Protein AF-A0A3D5KYA7-F1 (afdb_monomer_lite)

pLDDT: mean 87.07, std 11.18, range [51.78, 96.44]

Sequence (138 aa):
EEIPTFPNMQMILQFRRHDRAGIHYQKERTYYLDGRIVCKNRHKRTGQTEGTSEYISLAEYRAQHPHEVSRLSVRKSTRGYNDRKRELPGALVLYKGHTLTVSGKHNDRYQFVEKEICREAPIRQCRVICHNRGLVFA

Secondary structure (DSSP, 8-state):
-PPPP-TT-PPEEE--S-----EEEEEPPEEEETTEEEEESSPPPTT--SSS-SSEEHHHHHHH-TTTGGG-EEEPPEEEEPPTTSPPTT-EEEETTEEEEEEEEETTEEEES-TTT-SEEEGGGPEEEE---SEEE-

Radius of gyration: 23.93 Å; chains: 1; bounding box: 44×45×65 Å

Foldseek 3Di:
DDDDDDPPDWDKDFFDQDDPAFFPDKDWKFKDAPRHTAATQDADDPPDDDDDDPHHHPVVCCVVPVPRNVRIDMDHMDTDTDDPPDFGFQWWKDAPNDTFTFRDDDDQKTATPPVVVPGIDGVVRIHTPGGHPRIDTD

Structure (mmCIF, N/CA/C/O backbone):
data_AF-A0A3D5KYA7-F1
#
_entry.id   AF-A0A3D5KYA7-F1
#
loop_
_atom_site.group_PDB
_atom_site.id
_atom_site.type_symbol
_atom_site.label_atom_id
_atom_site.label_alt_id
_atom_site.label_comp_id
_atom_site.label_asym_id
_atom_site.label_entity_id
_atom_site.label_seq_id
_atom_site.pdbx_PDB_ins_code
_atom_site.Cartn_x
_atom_site.Cartn_y
_atom_site.Cartn_z
_atom_site.occupancy
_atom_site.B_iso_or_equiv
_atom_site.auth_seq_id
_atom_site.auth_comp_id
_atom_site.auth_asym_id
_atom_site.auth_atom_id
_atom_site.pdbx_PDB_model_num
ATOM 1 N N . GLU A 1 1 ? 5.169 33.041 33.019 1.00 53.56 1 GLU A N 1
ATOM 2 C CA . GLU A 1 1 ? 3.783 32.698 32.646 1.00 53.56 1 GLU A CA 1
ATOM 3 C C . GLU A 1 1 ? 3.561 31.237 33.001 1.00 53.56 1 GLU A C 1
ATOM 5 O O . GLU A 1 1 ? 4.353 30.406 32.570 1.00 53.56 1 GLU A O 1
ATOM 10 N N . GLU A 1 2 ? 2.588 30.932 33.860 1.00 56.09 2 GLU A N 1
ATOM 11 C CA . GLU A 1 2 ? 2.198 29.542 34.126 1.00 56.09 2 GLU A CA 1
ATOM 12 C C . GLU A 1 2 ? 1.392 29.020 32.938 1.00 56.09 2 GLU A C 1
ATOM 14 O O . GLU A 1 2 ? 0.411 29.634 32.519 1.00 56.09 2 GLU A O 1
ATOM 19 N N . ILE A 1 3 ? 1.827 27.894 32.376 1.00 67.19 3 ILE A N 1
ATOM 20 C CA . ILE A 1 3 ? 1.103 27.209 31.308 1.00 67.19 3 ILE A CA 1
ATOM 21 C C . ILE A 1 3 ? -0.144 26.586 31.950 1.00 67.19 3 ILE A C 1
ATOM 23 O O . ILE A 1 3 ? 0.008 25.779 32.868 1.00 67.19 3 ILE A O 1
ATOM 27 N N . PRO A 1 4 ? -1.367 26.929 31.511 1.00 69.19 4 PRO A N 1
ATOM 28 C CA . PRO A 1 4 ? -2.570 26.366 32.102 1.00 69.19 4 PRO A CA 1
ATOM 29 C C . PRO A 1 4 ? -2.630 24.856 31.854 1.00 69.19 4 PRO A C 1
ATOM 31 O O . PRO A 1 4 ? -2.587 24.387 30.715 1.00 69.19 4 PRO A O 1
ATOM 34 N N . THR A 1 5 ? -2.743 24.092 32.938 1.00 63.44 5 THR A N 1
ATOM 35 C CA . THR A 1 5 ? -2.909 22.638 32.906 1.00 63.44 5 THR A CA 1
ATOM 36 C C . THR A 1 5 ? -4.395 22.313 32.795 1.00 63.44 5 THR A C 1
ATOM 38 O O . THR A 1 5 ? -5.184 22.701 33.654 1.00 63.44 5 THR A O 1
ATOM 41 N N . PHE A 1 6 ? -4.795 21.594 31.746 1.00 70.75 6 PHE A N 1
ATOM 42 C CA . PHE A 1 6 ? -6.184 21.185 31.526 1.00 70.75 6 PHE A CA 1
ATOM 43 C C . PHE A 1 6 ? -6.379 19.727 31.981 1.00 70.75 6 PHE A C 1
ATOM 45 O O . PHE A 1 6 ? -6.054 18.813 31.224 1.00 70.75 6 PHE A O 1
ATOM 52 N N . PRO A 1 7 ? -6.913 19.466 33.190 1.00 68.19 7 PRO A N 1
ATOM 53 C CA . PRO A 1 7 ? -6.984 18.113 33.757 1.00 68.19 7 PRO A CA 1
ATOM 54 C C . PRO A 1 7 ? -7.917 17.158 32.992 1.00 68.19 7 PRO A C 1
ATOM 56 O O . PRO A 1 7 ? -7.768 15.948 33.102 1.00 68.19 7 PRO A O 1
ATOM 59 N N . ASN A 1 8 ? -8.839 17.694 32.184 1.00 69.62 8 ASN A N 1
ATOM 60 C CA . ASN A 1 8 ? -9.816 16.930 31.397 1.00 69.62 8 ASN A CA 1
ATOM 61 C C . ASN A 1 8 ? -9.635 17.135 29.885 1.00 69.62 8 ASN A C 1
ATOM 63 O O . ASN A 1 8 ? -10.609 17.155 29.130 1.00 69.62 8 ASN A O 1
ATOM 67 N N . MET A 1 9 ? -8.401 17.366 29.436 1.00 72.06 9 MET A N 1
ATOM 68 C CA . MET A 1 9 ? -8.114 17.568 28.020 1.00 72.06 9 MET A CA 1
ATOM 69 C C . MET A 1 9 ? -8.333 16.263 27.248 1.00 72.06 9 MET A C 1
ATOM 71 O O . MET A 1 9 ? -7.506 15.359 27.289 1.00 72.06 9 MET A O 1
ATOM 75 N N . GLN A 1 10 ? -9.458 16.164 26.540 1.00 71.94 10 GLN A N 1
ATOM 76 C CA . GLN A 1 10 ? -9.702 15.064 25.611 1.00 71.94 10 GLN A CA 1
ATOM 77 C C . GLN A 1 10 ? -8.994 15.351 24.291 1.00 71.94 10 GLN A C 1
ATOM 79 O O . GLN A 1 10 ? -9.150 16.427 23.706 1.00 71.94 10 GLN A O 1
ATOM 84 N N . MET A 1 11 ? -8.229 14.379 23.804 1.00 79.44 11 MET A N 1
ATOM 85 C CA . MET A 1 11 ? -7.612 14.475 22.491 1.00 79.44 11 MET A CA 1
ATOM 86 C C . MET A 1 11 ? -8.608 14.030 21.426 1.00 79.44 11 MET A C 1
ATOM 88 O O . MET A 1 11 ? -9.167 12.940 21.485 1.00 79.44 11 MET A O 1
ATOM 92 N N . ILE A 1 12 ? -8.815 14.872 20.417 1.00 86.75 12 ILE A N 1
ATOM 93 C CA . ILE A 1 12 ? -9.579 14.498 19.227 1.00 86.75 12 ILE A CA 1
ATOM 94 C C . ILE A 1 12 ? -8.589 14.204 18.107 1.00 86.75 12 ILE A C 1
ATOM 96 O O . ILE A 1 12 ? -7.780 15.053 17.732 1.00 86.75 12 ILE A O 1
ATOM 100 N N . LEU A 1 13 ? -8.680 13.007 17.540 1.00 88.50 13 LEU A N 1
ATOM 101 C CA . LEU A 1 13 ? -7.929 12.615 16.359 1.00 88.50 13 LEU A CA 1
ATOM 102 C C . LEU A 1 13 ? -8.759 12.854 15.104 1.00 88.50 13 LEU A C 1
ATOM 104 O O . LEU A 1 13 ? -9.910 12.424 15.000 1.00 88.50 13 LEU A O 1
ATOM 108 N N . GLN A 1 14 ? -8.142 13.517 14.127 1.00 92.06 14 GLN A N 1
ATOM 109 C CA . GLN A 1 14 ? -8.749 13.780 12.831 1.00 92.06 14 GLN A CA 1
ATOM 110 C C . GLN A 1 14 ? -8.216 12.815 11.765 1.00 92.06 14 GLN A C 1
ATOM 112 O O . GLN A 1 14 ? -7.039 12.832 11.406 1.00 92.06 14 GLN A O 1
ATOM 117 N N . PHE A 1 15 ? -9.111 12.006 11.205 1.00 92.06 15 PHE A N 1
ATOM 118 C CA . PHE A 1 15 ? -8.849 11.061 10.126 1.00 92.06 15 PHE A CA 1
ATOM 119 C C . PHE A 1 15 ? -9.460 11.532 8.803 1.00 92.06 15 PHE A C 1
ATOM 121 O O . PHE A 1 15 ? -10.553 12.101 8.738 1.00 92.06 15 PHE A O 1
ATOM 128 N N . ARG A 1 16 ? -8.776 11.243 7.692 1.00 89.19 16 ARG A N 1
ATOM 129 C CA . ARG A 1 16 ? -9.320 11.500 6.352 1.00 89.19 16 ARG A CA 1
ATOM 130 C C . ARG A 1 16 ? -10.439 10.511 6.044 1.00 89.19 16 ARG A C 1
ATOM 132 O O . ARG A 1 16 ? -10.188 9.317 5.950 1.00 89.19 16 ARG A O 1
ATOM 139 N N . ARG A 1 17 ? -11.653 11.019 5.817 1.00 87.81 17 ARG A N 1
ATOM 140 C CA . ARG A 1 17 ? -12.852 10.210 5.504 1.00 87.81 17 ARG A CA 1
ATOM 141 C C . ARG A 1 17 ? -12.841 9.553 4.126 1.00 87.81 17 ARG A C 1
ATOM 143 O O . ARG A 1 17 ? -13.667 8.691 3.854 1.00 87.81 17 ARG A O 1
ATOM 150 N N . HIS A 1 18 ? -11.959 9.998 3.241 1.00 82.88 18 HIS A N 1
ATOM 151 C CA . HIS A 1 18 ? -11.875 9.497 1.882 1.00 82.88 18 HIS A CA 1
ATOM 152 C C . HIS A 1 18 ? -10.435 9.160 1.534 1.00 82.88 18 HIS A C 1
ATOM 154 O O . HIS A 1 18 ? -9.510 9.914 1.837 1.00 82.88 18 HIS A O 1
ATOM 160 N N . ASP A 1 19 ? -10.282 8.059 0.813 1.00 82.06 19 ASP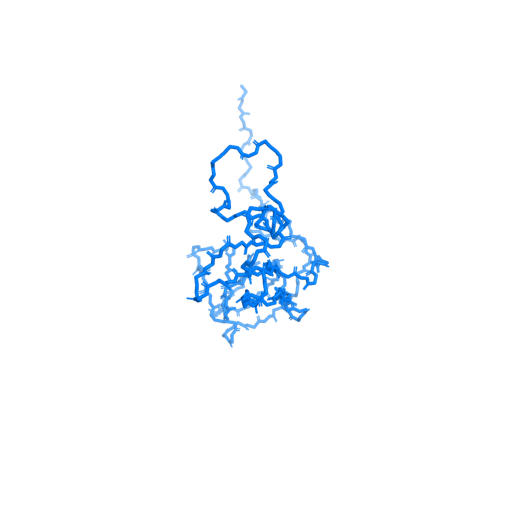 A N 1
ATOM 161 C CA . ASP A 1 19 ? -9.080 7.763 0.062 1.00 82.06 19 ASP A CA 1
ATOM 162 C C . ASP A 1 19 ? -9.45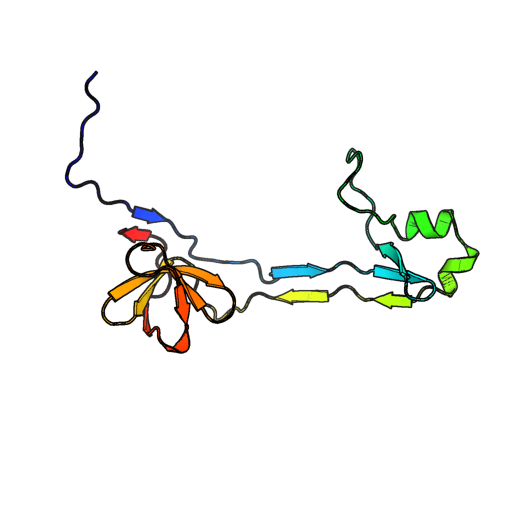5 7.650 -1.415 1.00 82.06 19 ASP A C 1
ATOM 164 O O . ASP A 1 19 ? -10.122 6.708 -1.841 1.00 82.06 19 ASP A O 1
ATOM 168 N N . ARG A 1 20 ? -9.084 8.674 -2.187 1.00 77.00 20 ARG A N 1
ATOM 169 C CA . ARG A 1 20 ? -9.379 8.752 -3.625 1.00 77.00 20 ARG A CA 1
ATOM 170 C C . ARG A 1 20 ? -8.321 8.036 -4.468 1.00 77.00 20 ARG A C 1
ATOM 172 O O . ARG A 1 20 ? -8.503 7.901 -5.678 1.00 77.00 20 ARG A O 1
ATOM 179 N N . ALA A 1 21 ? -7.221 7.579 -3.867 1.00 83.62 21 ALA A N 1
ATOM 180 C CA . ALA A 1 21 ? -6.161 6.905 -4.596 1.00 83.62 21 ALA A CA 1
ATOM 181 C C . ALA A 1 21 ? -6.577 5.461 -4.909 1.00 83.62 21 ALA A C 1
ATOM 183 O O . ALA A 1 21 ? -6.533 4.576 -4.058 1.00 83.62 21 ALA A O 1
ATOM 184 N N . GLY A 1 22 ? -6.972 5.193 -6.155 1.00 84.50 22 GLY A N 1
ATOM 185 C CA . GLY A 1 22 ? -7.261 3.824 -6.598 1.00 84.50 22 GLY A CA 1
ATOM 186 C C . GLY A 1 22 ? -6.002 2.963 -6.756 1.00 84.50 22 GLY A C 1
ATOM 187 O O . GLY A 1 22 ? -6.034 1.761 -6.502 1.00 84.50 22 GLY A O 1
ATOM 188 N N . ILE A 1 23 ? -4.890 3.576 -7.165 1.00 90.56 23 ILE A N 1
ATOM 189 C CA . ILE A 1 23 ? -3.593 2.912 -7.330 1.00 90.56 23 ILE A CA 1
ATOM 190 C C . ILE A 1 23 ? -2.818 3.046 -6.018 1.00 90.56 23 ILE A C 1
ATOM 192 O O . ILE A 1 23 ? -2.592 4.155 -5.546 1.00 90.56 23 ILE A O 1
ATOM 196 N N . HIS A 1 24 ? -2.407 1.913 -5.455 1.00 88.75 24 HIS A N 1
ATOM 197 C CA . HIS A 1 24 ? -1.590 1.840 -4.247 1.00 88.75 24 HIS A CA 1
ATOM 198 C C . HIS A 1 24 ? -0.104 2.027 -4.568 1.00 88.75 24 HIS A C 1
ATOM 200 O O . HIS A 1 24 ? 0.579 2.841 -3.957 1.00 88.75 24 HIS A O 1
ATOM 206 N N . TYR A 1 25 ? 0.395 1.284 -5.558 1.00 90.31 25 TYR A N 1
ATOM 207 C CA . TYR A 1 25 ? 1.768 1.403 -6.038 1.00 90.31 25 TYR A CA 1
ATOM 208 C C . TYR A 1 25 ? 1.850 1.102 -7.531 1.00 90.31 25 TYR A C 1
ATOM 210 O O . TYR A 1 25 ? 1.013 0.396 -8.099 1.00 90.31 25 TYR A O 1
ATOM 218 N N . GLN A 1 26 ? 2.912 1.590 -8.163 1.00 91.06 26 GLN A N 1
ATOM 219 C CA . GLN A 1 26 ? 3.247 1.274 -9.543 1.00 91.06 26 GLN A CA 1
ATOM 220 C C . GLN A 1 26 ? 4.695 0.793 -9.609 1.00 91.06 26 GLN A C 1
ATOM 222 O O . GLN A 1 26 ? 5.605 1.480 -9.159 1.00 91.06 26 GLN A O 1
ATOM 227 N N . LYS A 1 27 ? 4.903 -0.396 -10.180 1.00 90.56 27 LYS A N 1
ATOM 228 C CA . LYS A 1 27 ? 6.233 -0.898 -10.535 1.00 90.56 27 LYS A CA 1
ATOM 229 C C . LYS A 1 27 ? 6.518 -0.516 -11.977 1.00 90.56 27 LYS A C 1
ATOM 231 O O . LYS A 1 27 ? 5.684 -0.745 -12.857 1.00 90.56 27 LYS A O 1
ATOM 236 N N . GLU A 1 28 ? 7.668 0.094 -12.213 1.00 89.25 28 GLU A N 1
ATOM 237 C CA . GLU A 1 28 ? 8.085 0.514 -13.549 1.00 89.25 28 GLU A CA 1
ATOM 238 C C . GLU A 1 28 ? 8.420 -0.686 -14.444 1.00 89.25 28 GLU A C 1
ATOM 240 O O . GLU A 1 28 ? 8.623 -1.805 -13.973 1.00 89.25 28 GLU A O 1
ATOM 245 N N . ARG A 1 29 ? 8.448 -0.448 -15.758 1.00 93.31 29 ARG A N 1
ATOM 246 C CA . ARG A 1 29 ? 8.884 -1.441 -16.741 1.00 93.31 29 ARG A CA 1
ATOM 247 C C . ARG A 1 29 ? 10.408 -1.574 -16.671 1.00 93.31 29 ARG A C 1
ATOM 249 O O . ARG A 1 29 ? 11.115 -0.564 -16.717 1.00 93.31 29 ARG A O 1
ATOM 256 N N . THR A 1 30 ? 10.880 -2.811 -16.575 1.00 94.81 30 THR A N 1
ATOM 257 C CA . THR A 1 30 ? 12.297 -3.154 -16.387 1.00 94.81 30 THR A CA 1
ATOM 258 C C . THR A 1 30 ? 12.773 -4.002 -17.557 1.00 94.81 30 THR A C 1
ATOM 260 O O . THR A 1 30 ? 12.065 -4.921 -17.982 1.00 94.81 30 THR A O 1
ATOM 263 N N . TYR A 1 31 ? 13.959 -3.692 -18.067 1.00 95.44 31 TYR A N 1
ATOM 264 C CA . TYR A 1 31 ? 14.572 -4.363 -19.205 1.00 95.44 31 TYR A CA 1
ATOM 265 C C . TYR A 1 31 ? 15.756 -5.199 -18.739 1.00 95.44 31 TYR A C 1
ATOM 267 O O . TYR A 1 31 ? 16.523 -4.777 -17.868 1.00 95.44 31 TYR A O 1
ATOM 275 N N . TYR A 1 32 ? 15.884 -6.380 -19.332 1.00 96.44 32 TYR A N 1
ATOM 276 C CA . TYR A 1 32 ? 16.872 -7.371 -18.958 1.00 96.44 32 TYR A CA 1
ATOM 277 C C . TYR A 1 32 ? 17.649 -7.843 -20.181 1.00 96.44 32 TYR A C 1
ATOM 279 O O . TYR A 1 32 ? 17.038 -8.212 -21.185 1.00 96.44 32 TYR A O 1
ATOM 287 N N . LEU A 1 33 ? 18.970 -7.911 -20.064 1.00 96.19 33 LEU A N 1
ATOM 288 C CA . LEU A 1 33 ? 19.839 -8.602 -21.012 1.00 96.19 33 LEU A CA 1
ATOM 289 C C . LEU A 1 33 ? 20.360 -9.865 -20.329 1.00 96.19 33 LEU A C 1
ATOM 291 O O . LEU A 1 33 ? 20.850 -9.791 -19.202 1.00 96.19 33 LEU A O 1
ATOM 295 N N . ASP A 1 34 ? 20.183 -11.020 -20.969 1.00 94.31 34 ASP A N 1
ATOM 296 C CA . ASP A 1 34 ? 20.651 -12.319 -20.465 1.00 94.31 34 ASP A CA 1
ATOM 297 C C . ASP A 1 34 ? 20.265 -12.574 -18.982 1.00 94.31 34 ASP A C 1
ATOM 299 O O . ASP A 1 34 ? 21.026 -13.106 -18.178 1.00 94.31 34 ASP A O 1
ATOM 303 N N . GLY A 1 35 ? 19.058 -12.136 -18.595 1.00 93.25 35 GLY A N 1
ATOM 304 C CA . GLY A 1 35 ? 18.499 -12.301 -17.247 1.00 93.25 35 GLY A CA 1
ATOM 305 C C . GLY A 1 35 ? 18.901 -11.243 -16.207 1.00 93.25 35 GLY A C 1
ATOM 306 O O . GLY A 1 35 ? 18.350 -11.252 -15.104 1.00 93.25 35 GLY A O 1
ATOM 307 N N . ARG A 1 36 ? 19.785 -10.292 -16.533 1.00 94.62 36 ARG A N 1
ATOM 308 C CA . ARG A 1 36 ? 20.218 -9.207 -15.630 1.00 94.62 36 ARG A CA 1
ATOM 309 C C . ARG A 1 36 ? 19.548 -7.888 -15.973 1.00 94.62 36 ARG A C 1
ATOM 311 O O . ARG A 1 36 ? 19.337 -7.598 -17.144 1.00 94.62 36 ARG A O 1
ATOM 318 N N . ILE A 1 37 ? 19.215 -7.087 -14.960 1.00 94.06 37 ILE A N 1
ATOM 319 C CA . ILE A 1 37 ? 18.624 -5.761 -15.177 1.00 94.06 37 ILE A CA 1
ATOM 320 C C . ILE A 1 37 ? 19.684 -4.859 -15.810 1.00 94.06 37 ILE A C 1
ATOM 322 O O . ILE A 1 37 ? 20.782 -4.746 -15.277 1.00 94.06 37 ILE A O 1
ATOM 326 N N . VAL A 1 38 ? 19.341 -4.209 -16.920 1.00 93.31 38 VAL A N 1
ATOM 327 C CA . VAL A 1 38 ? 20.251 -3.281 -17.615 1.00 93.31 38 VAL A CA 1
ATOM 328 C C . VAL A 1 38 ? 19.714 -1.856 -17.661 1.00 93.31 38 VAL A C 1
ATOM 330 O O . VAL A 1 38 ? 20.466 -0.901 -17.498 1.00 93.31 38 VAL A O 1
ATOM 333 N N . CYS A 1 39 ? 18.399 -1.685 -17.812 1.00 92.69 39 CYS A N 1
ATOM 334 C CA . CYS A 1 39 ? 17.776 -0.365 -17.800 1.00 92.69 39 CYS A CA 1
ATOM 335 C C . CYS A 1 39 ? 16.319 -0.409 -17.320 1.00 92.69 39 CYS A C 1
ATOM 337 O O . CYS A 1 39 ? 15.677 -1.464 -17.228 1.00 92.69 39 CYS A O 1
ATOM 339 N N . LYS A 1 40 ? 15.781 0.770 -17.001 1.00 92.06 40 LYS A N 1
ATOM 340 C CA . LYS A 1 40 ? 14.374 0.987 -16.636 1.00 92.06 40 LYS A CA 1
ATOM 341 C C . LYS A 1 40 ? 13.729 2.003 -17.572 1.00 92.06 40 LYS A C 1
ATOM 343 O O . LYS A 1 40 ? 14.389 2.728 -18.305 1.00 92.06 40 LYS A O 1
ATOM 348 N N . ASN A 1 41 ? 12.403 2.059 -17.579 1.00 89.19 41 ASN A N 1
ATOM 349 C CA . ASN A 1 41 ? 11.657 2.890 -18.529 1.00 89.19 41 ASN A CA 1
ATOM 350 C C . ASN A 1 41 ? 11.647 4.400 -18.218 1.00 89.19 41 ASN A C 1
ATOM 352 O O . ASN A 1 41 ? 10.963 5.147 -18.912 1.00 89.19 41 ASN A O 1
ATOM 356 N N . ARG A 1 42 ? 12.339 4.859 -17.171 1.00 82.62 42 ARG A N 1
ATOM 357 C CA . ARG A 1 42 ? 12.307 6.254 -16.726 1.00 82.62 42 ARG A CA 1
ATOM 358 C C . ARG A 1 42 ? 13.716 6.829 -16.631 1.00 82.62 42 ARG A C 1
ATOM 360 O O . ARG A 1 42 ? 14.629 6.145 -16.180 1.00 82.62 42 ARG A O 1
ATOM 367 N N . HIS A 1 43 ? 13.868 8.087 -17.039 1.00 82.00 43 HIS A N 1
ATOM 368 C CA . HIS A 1 43 ? 15.086 8.856 -16.790 1.00 82.00 43 HIS A CA 1
ATOM 369 C C . HIS A 1 43 ? 15.282 9.106 -15.299 1.00 82.00 43 HIS A C 1
ATOM 371 O O . HIS A 1 43 ? 14.314 9.254 -14.540 1.00 82.00 43 HIS A O 1
ATOM 377 N N . LYS A 1 44 ? 16.550 9.200 -14.894 1.00 74.25 44 LYS A N 1
ATOM 378 C CA . LYS A 1 44 ? 16.898 9.736 -13.579 1.00 74.25 44 LYS A CA 1
ATOM 379 C C . LYS A 1 44 ? 16.389 11.175 -13.490 1.00 74.25 44 LYS A C 1
ATOM 381 O O . LYS A 1 44 ? 16.360 11.903 -14.482 1.00 74.25 44 LYS A O 1
ATOM 386 N N . ARG A 1 45 ? 15.927 11.576 -12.307 1.00 73.00 45 ARG A N 1
ATOM 387 C CA . ARG A 1 45 ? 15.444 12.942 -12.094 1.00 73.00 45 ARG A CA 1
ATOM 388 C C . ARG A 1 45 ? 16.652 13.884 -12.109 1.00 73.00 45 ARG A C 1
ATOM 390 O O . ARG A 1 45 ? 17.645 13.606 -11.441 1.00 73.00 45 ARG A O 1
ATOM 397 N N . THR A 1 46 ? 16.574 14.973 -12.868 1.00 64.69 46 THR A N 1
ATOM 398 C CA . THR A 1 46 ? 17.650 15.968 -12.982 1.00 64.69 46 THR A CA 1
ATOM 399 C C . THR A 1 46 ? 18.038 16.498 -11.597 1.00 64.69 46 THR A C 1
ATOM 401 O O . THR A 1 46 ? 17.157 16.857 -10.818 1.00 64.69 46 THR A O 1
ATOM 404 N N . GLY A 1 47 ? 19.337 16.524 -11.280 1.00 63.78 47 GLY A N 1
ATOM 405 C CA . GLY A 1 47 ? 19.857 17.000 -9.988 1.00 63.78 47 GLY A CA 1
ATOM 406 C C . GLY A 1 47 ? 19.963 15.942 -8.882 1.00 63.78 47 GLY A C 1
ATOM 407 O O . GLY A 1 47 ? 20.390 16.271 -7.781 1.00 63.78 47 GLY A O 1
ATOM 408 N N . GLN A 1 48 ? 19.612 14.679 -9.147 1.00 56.50 48 GLN A N 1
ATOM 409 C CA . GLN A 1 48 ? 19.948 13.576 -8.243 1.00 56.50 48 GLN A CA 1
ATOM 410 C C . GLN A 1 48 ? 21.364 13.069 -8.540 1.00 56.50 48 GLN A C 1
ATOM 412 O O . GLN A 1 48 ? 21.561 12.232 -9.422 1.00 56.50 48 GLN A O 1
ATOM 417 N N . THR A 1 49 ? 22.348 13.577 -7.802 1.00 52.47 49 THR A N 1
ATOM 418 C CA . THR A 1 49 ? 23.650 12.924 -7.636 1.00 52.47 49 THR A CA 1
ATOM 419 C C . THR A 1 49 ? 23.456 11.651 -6.810 1.00 52.47 49 THR A C 1
ATOM 421 O O . THR A 1 49 ? 22.737 11.671 -5.819 1.00 52.47 49 THR A O 1
ATOM 424 N N . GLU A 1 50 ? 24.024 10.547 -7.301 1.00 51.78 50 GLU A N 1
ATOM 425 C CA . GLU A 1 50 ? 24.226 9.248 -6.636 1.00 51.78 50 GLU A CA 1
ATOM 426 C C . GLU A 1 50 ? 23.140 8.779 -5.636 1.00 51.78 50 GLU A C 1
ATOM 428 O O . GLU A 1 50 ? 23.067 9.229 -4.499 1.00 51.78 50 GLU A O 1
ATOM 433 N N . GLY A 1 51 ? 22.332 7.777 -6.030 1.00 51.81 51 GLY A N 1
ATOM 434 C CA . GLY A 1 51 ? 21.723 6.875 -5.033 1.00 51.81 51 GLY A CA 1
ATOM 435 C C . GLY A 1 51 ? 20.281 6.390 -5.224 1.00 51.81 51 GLY A C 1
ATOM 436 O O . GLY A 1 51 ? 19.875 5.494 -4.495 1.00 51.81 51 GLY A O 1
ATOM 437 N N . THR A 1 52 ? 19.466 6.900 -6.160 1.00 55.50 52 THR A N 1
ATOM 438 C CA . THR A 1 52 ? 18.035 6.478 -6.216 1.00 55.50 52 THR A CA 1
ATOM 439 C C . THR A 1 52 ? 17.698 5.450 -7.304 1.00 55.50 52 THR A C 1
ATOM 441 O O . THR A 1 52 ? 16.759 4.671 -7.152 1.00 55.50 52 THR A O 1
ATOM 444 N N . SER A 1 53 ? 18.456 5.394 -8.400 1.00 58.31 53 SER A N 1
ATOM 445 C CA . SER A 1 53 ? 18.303 4.347 -9.416 1.00 58.31 53 SER A CA 1
ATOM 446 C C . SER A 1 53 ? 19.673 3.936 -9.925 1.00 58.31 53 SER A C 1
ATOM 448 O O . SER A 1 53 ? 20.361 4.724 -10.571 1.00 58.31 53 SER A O 1
ATOM 450 N N . GLU A 1 54 ? 20.057 2.699 -9.627 1.00 75.31 54 GLU A N 1
ATOM 451 C CA . GLU A 1 54 ? 21.269 2.054 -10.142 1.00 75.31 54 GLU A CA 1
ATOM 452 C C . GLU A 1 54 ? 21.269 2.028 -11.682 1.00 75.31 54 GLU A C 1
ATOM 454 O O . GLU A 1 54 ? 22.286 2.275 -12.320 1.00 75.31 54 GLU A O 1
ATOM 459 N N . TYR A 1 55 ? 20.089 1.863 -12.287 1.00 84.62 55 TYR A N 1
ATOM 460 C CA . TYR A 1 55 ? 19.925 1.661 -13.726 1.00 84.62 55 TYR A CA 1
ATOM 461 C C . TYR A 1 55 ? 19.590 2.952 -14.482 1.00 84.62 55 TYR A C 1
ATOM 463 O O . TYR A 1 55 ? 18.846 3.805 -13.979 1.00 84.62 55 TYR A O 1
ATOM 471 N N . ILE A 1 56 ? 20.116 3.053 -15.705 1.00 88.38 56 ILE A N 1
ATOM 472 C CA . ILE A 1 56 ? 19.830 4.109 -16.686 1.00 88.38 56 ILE A CA 1
ATOM 473 C C . ILE A 1 56 ? 18.464 3.907 -17.361 1.00 88.38 56 ILE A C 1
ATOM 475 O O . ILE A 1 56 ? 17.811 2.867 -17.198 1.00 88.38 56 ILE A O 1
ATOM 479 N N . SER A 1 57 ? 18.015 4.905 -18.118 1.00 91.44 57 SER A N 1
ATOM 480 C CA . SER A 1 57 ? 16.796 4.806 -18.924 1.00 91.44 57 SER A CA 1
ATOM 481 C C . SER A 1 57 ? 16.990 3.938 -20.173 1.00 91.44 57 SER A C 1
ATOM 483 O O . SER A 1 57 ? 18.106 3.779 -20.666 1.00 91.44 57 SER A O 1
ATOM 485 N N . LEU A 1 58 ? 15.895 3.425 -20.749 1.00 92.62 58 LEU A N 1
ATOM 486 C CA . LEU A 1 58 ? 15.948 2.733 -22.046 1.00 92.62 58 LEU A CA 1
ATOM 487 C C . LEU A 1 58 ? 16.504 3.631 -23.164 1.00 92.62 58 LEU A C 1
ATOM 489 O O . LEU A 1 58 ? 17.194 3.137 -24.050 1.00 92.62 58 LEU A O 1
ATOM 493 N N . ALA A 1 59 ? 16.200 4.931 -23.146 1.00 91.62 59 ALA A N 1
ATOM 494 C CA . ALA A 1 59 ? 16.684 5.861 -24.163 1.00 91.62 59 ALA A CA 1
ATOM 495 C C . ALA A 1 59 ? 18.213 6.014 -24.099 1.00 91.62 59 ALA A C 1
ATOM 497 O O . ALA A 1 59 ? 18.880 5.910 -25.125 1.00 91.62 59 ALA A O 1
ATOM 498 N N . GLU A 1 60 ? 18.765 6.173 -22.893 1.00 91.31 60 GLU A N 1
ATOM 499 C CA . GLU A 1 60 ? 20.216 6.220 -22.662 1.00 91.31 60 GLU A CA 1
ATOM 500 C C . GLU A 1 60 ? 20.877 4.882 -23.013 1.00 91.31 60 GLU A C 1
ATOM 502 O O . GLU A 1 60 ? 21.886 4.861 -23.713 1.00 91.31 60 GLU A O 1
ATOM 507 N N . TYR A 1 61 ? 20.270 3.758 -22.614 1.00 92.88 61 TYR A N 1
ATOM 508 C CA . TYR A 1 61 ? 20.782 2.427 -22.944 1.00 92.88 61 TYR A CA 1
ATOM 509 C C . TYR A 1 61 ? 20.807 2.184 -24.455 1.00 92.88 61 TYR A C 1
ATOM 511 O O . TYR A 1 61 ? 21.790 1.681 -24.981 1.00 92.88 61 TYR A O 1
ATOM 519 N N . ARG A 1 62 ? 19.761 2.592 -25.184 1.00 94.06 62 ARG A N 1
ATOM 520 C CA . ARG A 1 62 ? 19.709 2.478 -26.649 1.00 94.06 62 ARG A CA 1
ATOM 521 C C . ARG A 1 62 ? 20.776 3.327 -27.339 1.00 94.06 62 ARG A C 1
ATOM 523 O O . ARG A 1 62 ? 21.275 2.910 -28.378 1.00 94.06 62 ARG A O 1
ATOM 530 N N . ALA A 1 63 ? 21.094 4.498 -26.792 1.00 93.44 63 ALA A N 1
ATOM 531 C CA . ALA A 1 63 ? 22.138 5.363 -27.333 1.00 93.44 63 ALA A CA 1
ATOM 532 C C . ALA A 1 63 ? 23.540 4.765 -27.131 1.00 93.44 63 ALA A C 1
ATOM 534 O O . ALA A 1 63 ? 24.382 4.883 -28.014 1.00 93.44 63 ALA A O 1
ATOM 535 N N . GLN A 1 64 ? 23.772 4.102 -25.995 1.00 93.62 64 GLN A N 1
ATOM 536 C CA . GLN A 1 64 ? 25.054 3.469 -25.664 1.00 93.62 64 GLN A CA 1
ATOM 537 C C . GLN A 1 64 ? 25.223 2.084 -26.318 1.00 93.62 64 GLN A C 1
ATOM 539 O O . GLN A 1 64 ? 26.311 1.748 -26.772 1.00 93.62 64 GLN A O 1
ATOM 544 N N . HIS A 1 65 ? 24.143 1.299 -26.410 1.00 93.44 65 HIS A N 1
ATOM 545 C CA . HIS A 1 65 ? 24.142 -0.104 -26.844 1.00 93.44 65 HIS A CA 1
ATOM 546 C C . HIS A 1 65 ? 23.072 -0.382 -27.920 1.00 93.44 65 HIS A C 1
ATOM 548 O O . HIS A 1 65 ? 22.136 -1.161 -27.700 1.00 93.44 65 HIS A O 1
ATOM 554 N N . PRO A 1 66 ? 23.171 0.224 -29.119 1.00 92.81 66 PRO A N 1
ATOM 555 C CA . PRO A 1 66 ? 22.129 0.126 -30.144 1.00 92.81 66 PRO A CA 1
ATOM 556 C C . PRO A 1 66 ? 21.881 -1.311 -30.631 1.00 92.81 66 PRO A C 1
ATOM 558 O O . PRO A 1 66 ? 20.741 -1.672 -30.926 1.00 92.81 66 PRO A O 1
ATOM 561 N N . HIS A 1 67 ? 22.921 -2.148 -30.676 1.00 94.44 67 HIS A N 1
ATOM 562 C CA . HIS A 1 67 ? 22.839 -3.533 -31.157 1.00 94.44 67 HIS A CA 1
ATOM 563 C C . HIS A 1 67 ? 22.231 -4.508 -30.137 1.00 94.44 67 HIS A C 1
ATOM 565 O O . HIS A 1 67 ? 21.747 -5.572 -30.516 1.00 94.44 67 HIS A O 1
ATOM 571 N N . GLU A 1 68 ? 22.228 -4.158 -28.848 1.00 93.31 68 GLU A N 1
ATOM 572 C CA . GLU A 1 68 ? 21.741 -5.035 -27.773 1.00 93.31 68 GLU A CA 1
ATOM 573 C C . GLU A 1 68 ? 20.233 -4.892 -27.536 1.00 93.31 68 GLU A C 1
ATOM 575 O O . GLU A 1 68 ? 19.606 -5.777 -26.956 1.00 93.31 68 GLU A O 1
ATOM 580 N N . VAL A 1 69 ? 19.621 -3.808 -28.023 1.00 91.75 69 VAL A N 1
ATOM 581 C CA . VAL A 1 69 ? 18.209 -3.471 -27.772 1.00 91.75 69 VAL A CA 1
ATOM 582 C C . VAL A 1 69 ? 17.252 -4.571 -28.242 1.00 91.75 69 VAL A C 1
ATOM 584 O O . VAL A 1 69 ? 16.248 -4.834 -27.581 1.00 91.75 69 VAL A O 1
ATOM 587 N N . SER A 1 70 ? 17.565 -5.239 -29.355 1.00 92.88 70 SER A N 1
ATOM 588 C CA . SER A 1 70 ? 16.757 -6.330 -29.922 1.00 92.88 70 SER A CA 1
ATOM 589 C C . SER A 1 70 ? 16.750 -7.593 -29.057 1.00 92.88 70 SER A C 1
ATOM 591 O O . SER A 1 70 ? 15.812 -8.383 -29.135 1.00 92.88 70 SER A O 1
ATOM 593 N N . ARG A 1 71 ? 17.772 -7.772 -28.212 1.00 95.25 71 ARG A N 1
ATOM 594 C CA . ARG A 1 71 ? 17.939 -8.929 -27.322 1.00 95.25 71 ARG A CA 1
ATOM 595 C C . ARG A 1 71 ? 17.307 -8.717 -25.946 1.00 95.25 71 ARG A C 1
ATOM 597 O O . ARG A 1 71 ? 17.286 -9.641 -25.135 1.00 95.25 71 ARG A O 1
ATOM 604 N N . LEU A 1 72 ? 16.802 -7.516 -25.661 1.00 95.62 72 LEU A N 1
ATOM 605 C CA . LEU A 1 72 ? 16.250 -7.194 -24.351 1.00 95.62 7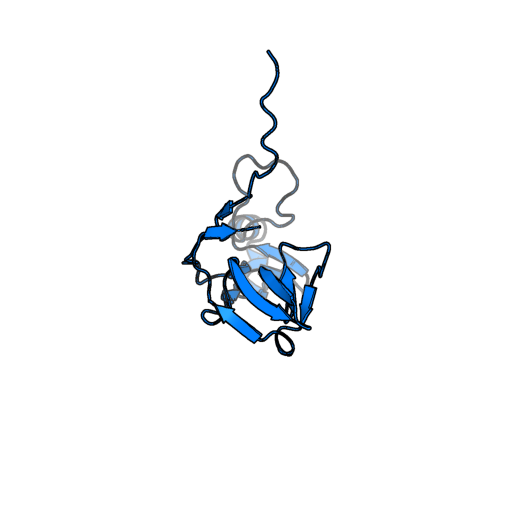2 LEU A CA 1
ATOM 606 C C . LEU A 1 72 ? 14.938 -7.936 -24.096 1.00 95.62 72 LEU A C 1
ATOM 608 O O . LEU A 1 72 ? 13.963 -7.822 -24.839 1.00 95.62 72 LEU A O 1
ATOM 612 N N . SER A 1 73 ? 14.879 -8.610 -22.954 1.00 96.31 73 SER A N 1
ATOM 613 C CA . SER A 1 73 ? 13.637 -9.133 -22.398 1.00 96.31 73 SER A CA 1
ATOM 614 C C . SER A 1 73 ? 13.004 -8.113 -21.453 1.00 96.31 73 SER A C 1
ATOM 616 O O . SER A 1 73 ? 13.674 -7.314 -20.797 1.00 96.31 73 SER A O 1
ATOM 618 N N . VAL A 1 74 ? 11.673 -8.095 -21.405 1.00 95.44 74 VAL A N 1
ATOM 619 C CA . VAL A 1 74 ? 10.912 -7.034 -20.738 1.00 95.44 74 VAL A CA 1
ATOM 620 C C . VAL A 1 74 ? 10.052 -7.608 -19.625 1.00 95.44 74 VAL A C 1
ATOM 622 O O . VAL A 1 74 ? 9.203 -8.463 -19.871 1.00 95.44 74 VAL A O 1
ATOM 625 N N . ARG A 1 75 ? 10.138 -7.016 -18.429 1.00 95.44 75 ARG A N 1
ATOM 626 C CA . ARG A 1 75 ? 9.063 -7.100 -17.432 1.00 95.44 75 ARG A CA 1
ATOM 627 C C . ARG A 1 75 ? 8.177 -5.869 -17.521 1.00 95.44 75 ARG A C 1
ATOM 629 O O . ARG A 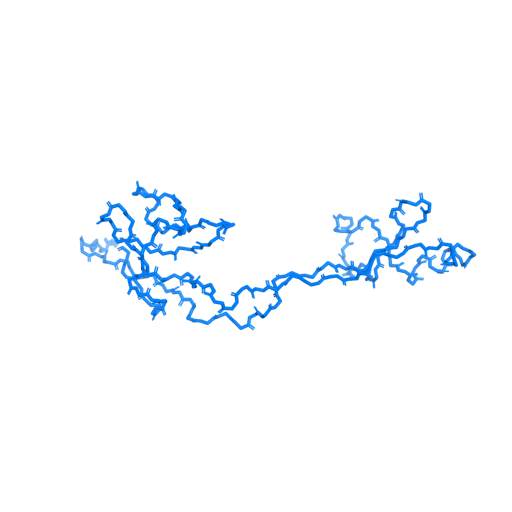1 75 ? 8.631 -4.743 -17.312 1.00 95.44 75 ARG A O 1
ATOM 636 N N . LYS A 1 76 ? 6.908 -6.092 -17.867 1.00 94.19 76 LYS A N 1
ATOM 637 C CA . LYS A 1 76 ? 5.908 -5.029 -18.023 1.00 94.19 76 LYS A CA 1
ATOM 638 C C . LYS A 1 76 ? 5.674 -4.304 -16.696 1.00 94.19 76 LYS A C 1
ATOM 640 O O . LYS A 1 76 ? 5.807 -4.887 -15.624 1.00 94.19 76 LYS A O 1
ATOM 645 N N . SER A 1 77 ? 5.294 -3.031 -16.794 1.00 91.69 77 SER A N 1
ATOM 646 C CA . SER A 1 77 ? 4.860 -2.263 -15.628 1.00 91.69 77 SER A CA 1
ATOM 647 C C . SER A 1 77 ? 3.591 -2.882 -15.045 1.00 91.69 77 SER A C 1
ATOM 649 O O . SER A 1 77 ? 2.667 -3.227 -15.781 1.00 91.69 77 SER A O 1
ATOM 651 N N . THR A 1 78 ? 3.550 -3.008 -13.722 1.00 93.88 78 THR A N 1
ATOM 652 C CA . THR A 1 78 ? 2.396 -3.536 -12.987 1.00 93.88 78 THR A CA 1
ATOM 653 C C . THR A 1 78 ? 1.931 -2.519 -11.959 1.00 93.88 78 THR A C 1
ATOM 655 O O . THR A 1 78 ? 2.757 -1.892 -11.290 1.00 93.88 78 THR A O 1
ATOM 658 N N . ARG A 1 79 ? 0.616 -2.393 -11.788 1.00 93.75 79 ARG A N 1
ATOM 659 C CA . ARG A 1 79 ? -0.000 -1.549 -10.761 1.00 93.75 79 ARG A CA 1
ATOM 660 C C . ARG A 1 79 ? -0.620 -2.425 -9.681 1.00 93.75 79 ARG A C 1
ATOM 662 O O . ARG A 1 79 ? -1.302 -3.394 -9.996 1.00 93.75 79 ARG A O 1
ATOM 669 N N . GLY A 1 80 ? -0.380 -2.073 -8.425 1.00 91.81 80 GLY A N 1
ATOM 670 C CA . GLY A 1 80 ? -1.141 -2.578 -7.290 1.00 91.81 80 GLY A CA 1
ATOM 671 C C . GLY A 1 80 ? -2.285 -1.619 -6.992 1.00 91.81 80 GLY A C 1
ATOM 672 O O . GLY A 1 80 ? -2.070 -0.407 -6.958 1.00 91.81 80 GLY A O 1
ATOM 673 N N . TYR A 1 81 ? -3.486 -2.144 -6.779 1.00 91.00 81 TYR A N 1
ATOM 674 C CA . TYR A 1 81 ? -4.670 -1.345 -6.472 1.00 91.00 81 TYR A CA 1
ATOM 675 C C . TYR A 1 81 ? -4.998 -1.402 -4.984 1.00 91.00 81 TYR A C 1
ATOM 677 O O . TYR A 1 81 ? -4.742 -2.402 -4.314 1.00 91.00 81 TYR A O 1
ATOM 685 N N . ASN A 1 82 ? -5.572 -0.315 -4.479 1.00 87.75 82 ASN A N 1
ATOM 686 C CA . ASN A 1 82 ? -6.154 -0.281 -3.149 1.00 87.75 82 ASN A CA 1
ATOM 687 C C . ASN A 1 82 ? -7.464 -1.079 -3.134 1.00 87.75 82 ASN A C 1
ATOM 689 O O . ASN A 1 82 ? -8.285 -0.955 -4.045 1.00 87.75 82 ASN A O 1
ATOM 693 N N . ASP A 1 83 ? -7.675 -1.869 -2.082 1.00 86.88 83 ASP A N 1
ATOM 694 C CA . ASP A 1 83 ? -8.974 -2.488 -1.827 1.00 86.88 83 ASP A CA 1
ATOM 695 C C . ASP A 1 83 ? -9.998 -1.399 -1.486 1.00 86.88 83 ASP A C 1
ATOM 697 O O . ASP A 1 83 ? -9.859 -0.693 -0.487 1.00 86.88 83 ASP A O 1
ATOM 701 N N . ARG A 1 84 ? -11.023 -1.258 -2.331 1.00 84.56 84 ARG A N 1
ATOM 702 C CA . ARG A 1 84 ? -12.083 -0.250 -2.177 1.00 84.56 84 ARG A CA 1
ATOM 703 C C . ARG A 1 84 ? -13.064 -0.573 -1.053 1.00 84.56 84 ARG A C 1
ATOM 705 O O . ARG A 1 84 ? -13.801 0.315 -0.644 1.00 84.56 84 ARG A O 1
ATOM 712 N N . LYS A 1 85 ? -13.097 -1.824 -0.589 1.00 86.12 85 LYS A N 1
ATOM 713 C CA . LYS A 1 85 ? -13.973 -2.283 0.495 1.00 86.12 85 LYS A CA 1
ATOM 714 C C . LYS A 1 85 ? -13.268 -2.294 1.851 1.00 86.12 85 LYS A C 1
ATOM 716 O O . LYS A 1 85 ? -13.859 -2.735 2.831 1.00 86.12 85 LYS A O 1
ATOM 721 N N . ARG A 1 86 ? -12.011 -1.843 1.922 1.00 86.62 86 ARG A N 1
ATOM 722 C CA . ARG A 1 86 ? -11.279 -1.792 3.189 1.00 86.62 86 ARG A CA 1
ATOM 723 C C . ARG A 1 86 ? -11.880 -0.760 4.134 1.00 86.62 86 ARG A C 1
ATOM 725 O O . ARG A 1 86 ? -12.297 0.316 3.707 1.00 86.62 86 ARG A O 1
ATOM 732 N N . GLU A 1 87 ? -11.769 -1.038 5.424 1.00 90.25 87 GLU A N 1
ATOM 733 C CA . GLU A 1 87 ? -11.964 -0.019 6.446 1.00 90.25 87 GLU A CA 1
ATOM 734 C C . GLU A 1 87 ? -10.843 1.023 6.382 1.00 90.25 87 GLU A C 1
ATOM 736 O O . GLU A 1 87 ? -9.656 0.688 6.297 1.00 90.25 87 GLU A O 1
ATOM 741 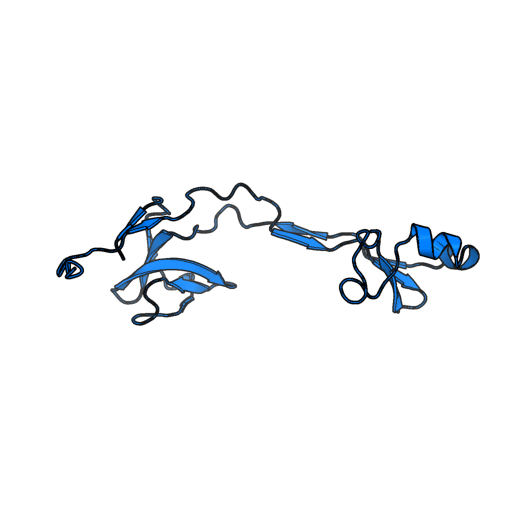N N . LEU A 1 88 ? -11.228 2.299 6.396 1.00 91.06 88 LEU A N 1
ATOM 742 C CA . LEU A 1 88 ? -10.288 3.415 6.460 1.00 91.06 88 LEU A CA 1
ATOM 743 C C . LEU A 1 88 ? -9.861 3.670 7.915 1.00 91.06 88 LEU A C 1
ATOM 745 O O . LEU A 1 88 ? -10.658 3.433 8.828 1.00 91.06 88 LEU A O 1
ATOM 749 N N . PRO A 1 89 ? -8.647 4.208 8.144 1.00 93.06 89 PRO A N 1
ATOM 750 C CA . PRO A 1 89 ? -8.244 4.692 9.463 1.00 93.06 89 PRO A CA 1
ATOM 751 C C . PRO A 1 89 ? -9.297 5.623 10.076 1.00 93.06 89 PRO A C 1
ATOM 753 O O . PRO A 1 89 ? -9.873 6.442 9.363 1.00 93.06 89 PRO A O 1
ATOM 756 N N . GLY A 1 90 ? -9.555 5.490 11.374 1.00 92.88 90 GLY A N 1
ATOM 757 C CA . GLY A 1 90 ? -10.632 6.167 12.100 1.00 92.88 90 GLY A CA 1
ATOM 758 C C . GLY A 1 90 ? -11.927 5.356 12.223 1.00 92.88 90 GLY A C 1
ATOM 759 O O . GLY A 1 90 ? -12.896 5.849 12.794 1.00 92.88 90 GLY A O 1
ATOM 760 N N . ALA A 1 91 ? -11.985 4.134 11.684 1.00 93.94 91 ALA A N 1
ATOM 761 C CA . ALA A 1 91 ? -13.068 3.195 11.981 1.00 93.94 91 ALA A CA 1
ATOM 762 C C . ALA A 1 91 ? -12.955 2.667 13.424 1.00 93.94 91 ALA A C 1
ATOM 764 O O . ALA A 1 91 ? -11.847 2.452 13.914 1.00 93.94 91 ALA A O 1
ATOM 765 N N . LEU A 1 92 ? -14.091 2.418 14.082 1.00 93.94 92 LEU A N 1
ATOM 766 C CA . LEU A 1 92 ? -14.142 1.788 15.404 1.00 93.94 92 LEU A CA 1
ATOM 767 C C . LEU A 1 92 ? -14.488 0.312 15.268 1.00 93.94 92 LEU A C 1
ATOM 769 O O . LEU A 1 92 ? -15.460 -0.057 14.596 1.00 93.94 92 LEU A O 1
ATOM 773 N N . VAL A 1 93 ? -13.724 -0.531 15.955 1.00 95.31 93 VAL A N 1
ATOM 774 C CA . VAL A 1 93 ? -13.937 -1.977 15.979 1.00 95.31 93 VAL A CA 1
ATOM 775 C C . VAL A 1 93 ? -13.980 -2.497 17.410 1.00 95.31 93 VAL A C 1
ATOM 777 O O . VAL A 1 93 ? -13.288 -1.993 18.287 1.00 95.31 93 VAL A O 1
ATOM 780 N N . LEU A 1 94 ? -14.781 -3.535 17.637 1.00 96.00 94 LEU A N 1
ATOM 781 C CA . LEU A 1 94 ? -14.789 -4.303 18.874 1.00 96.00 94 LEU A CA 1
ATOM 782 C C . LEU A 1 94 ? -13.806 -5.465 18.750 1.00 96.00 94 LEU A C 1
ATOM 784 O O . LEU A 1 94 ? -13.931 -6.287 17.835 1.00 96.00 94 LEU A O 1
ATOM 788 N N . TYR A 1 95 ? -12.881 -5.575 19.694 1.00 95.88 95 TYR A N 1
ATOM 789 C CA . TYR A 1 95 ? -11.971 -6.708 19.809 1.00 95.88 95 TYR A CA 1
ATOM 790 C C . TYR A 1 95 ? -11.794 -7.087 21.279 1.00 95.88 95 TYR A C 1
ATOM 792 O O . TYR A 1 95 ? -11.424 -6.253 22.100 1.00 95.88 95 TYR A O 1
ATOM 800 N N . LYS A 1 96 ? -12.090 -8.349 21.621 1.00 93.88 96 LYS A N 1
ATOM 801 C CA . LYS A 1 96 ? -12.003 -8.881 22.997 1.00 93.88 96 LYS A CA 1
ATOM 802 C C . LYS A 1 96 ? -12.682 -7.996 24.063 1.00 93.88 96 LYS A C 1
ATOM 804 O O . LYS A 1 96 ? -12.177 -7.861 25.167 1.00 93.88 96 LYS A O 1
ATOM 809 N N . GLY A 1 97 ? -13.818 -7.384 23.725 1.00 93.44 97 GLY A N 1
ATOM 810 C CA . GLY A 1 97 ? -14.567 -6.507 24.636 1.00 93.44 97 GLY A CA 1
ATOM 811 C C . GLY A 1 97 ? -14.116 -5.042 24.655 1.00 93.44 97 GLY A C 1
ATOM 812 O O . GLY A 1 97 ? -14.813 -4.219 25.238 1.00 93.44 97 GLY A O 1
ATOM 813 N N . HIS A 1 98 ? -13.025 -4.690 23.970 1.00 93.44 98 HIS A N 1
ATOM 814 C CA . HIS A 1 98 ? -12.541 -3.314 23.859 1.00 93.44 98 HIS A CA 1
ATOM 815 C C . HIS A 1 98 ? -12.951 -2.682 22.528 1.00 93.44 98 HIS A C 1
ATOM 817 O O . HIS A 1 98 ? -12.804 -3.297 21.468 1.00 93.44 98 HIS A O 1
ATOM 823 N N . THR A 1 99 ? -13.445 -1.446 22.586 1.00 94.00 99 THR A N 1
ATOM 824 C CA . THR A 1 99 ? -13.643 -0.602 21.402 1.00 94.00 99 THR A CA 1
ATOM 825 C C . THR A 1 99 ? -12.324 0.087 21.085 1.00 94.00 99 THR A C 1
ATOM 827 O O . THR A 1 99 ? -11.801 0.807 21.928 1.00 94.00 99 THR A O 1
ATOM 830 N N . LEU A 1 100 ? -11.789 -0.155 19.891 1.00 94.38 100 LEU A N 1
ATOM 831 C CA . LEU A 1 100 ? -10.485 0.337 19.453 1.00 94.38 100 LEU A CA 1
ATOM 832 C C . LEU A 1 100 ? -10.615 1.108 18.140 1.00 94.38 100 LEU A C 1
ATOM 834 O O . LEU A 1 100 ? -11.415 0.740 17.268 1.00 94.38 100 LEU A O 1
ATOM 838 N N . THR A 1 101 ? -9.788 2.137 17.979 1.00 94.56 101 THR A N 1
ATOM 839 C CA . THR A 1 101 ? -9.746 2.972 16.779 1.00 94.56 101 THR A CA 1
ATOM 840 C C . THR A 1 101 ? -8.698 2.447 15.811 1.00 94.56 101 THR A C 1
ATOM 842 O O . THR A 1 101 ? -7.511 2.368 16.126 1.00 94.56 101 THR A O 1
ATOM 845 N N . VAL A 1 102 ? -9.113 2.111 14.590 1.00 94.56 102 VAL A N 1
ATOM 846 C CA . VAL A 1 102 ? -8.209 1.634 13.537 1.00 94.56 102 VAL A CA 1
ATOM 847 C C . VAL A 1 102 ? -7.290 2.773 13.098 1.00 94.56 102 VAL A C 1
ATOM 849 O O . VAL A 1 102 ? -7.750 3.787 12.585 1.00 94.56 102 VAL A O 1
ATOM 852 N N . SER A 1 103 ? -5.980 2.595 13.233 1.00 93.56 103 SER A N 1
ATOM 853 C CA . SER A 1 103 ? -4.967 3.517 12.703 1.00 93.56 103 SER A CA 1
ATOM 854 C C . SER A 1 103 ? -4.503 3.123 11.299 1.00 93.56 103 SER A C 1
ATOM 856 O O . SER A 1 103 ? -4.111 3.975 10.503 1.00 93.56 103 SER A O 1
ATOM 858 N N . GLY A 1 104 ? -4.594 1.838 10.960 1.00 91.56 104 GLY A N 1
ATOM 859 C CA . GLY A 1 104 ? -4.178 1.316 9.667 1.00 91.56 104 GLY A CA 1
ATOM 860 C C . GLY A 1 104 ? -4.429 -0.179 9.524 1.00 91.56 104 GLY A C 1
ATOM 861 O O . GLY A 1 104 ? -4.981 -0.837 10.406 1.00 91.56 104 GLY A O 1
ATOM 862 N N . LYS A 1 105 ? -4.007 -0.723 8.384 1.00 90.81 105 LYS A N 1
ATOM 863 C CA . LYS A 1 105 ? -4.081 -2.151 8.075 1.00 90.81 105 LYS A CA 1
ATOM 864 C C . LYS A 1 105 ? -2.736 -2.611 7.535 1.00 90.81 105 LYS A C 1
ATOM 866 O O . LYS A 1 105 ? -2.189 -1.991 6.623 1.00 90.81 105 LYS A O 1
ATOM 871 N N . HIS A 1 106 ? -2.243 -3.724 8.058 1.00 89.12 106 HIS A N 1
ATOM 872 C CA . HIS A 1 106 ? -1.085 -4.419 7.517 1.00 89.12 106 HIS A CA 1
ATOM 873 C C . HIS A 1 106 ? -1.459 -5.878 7.264 1.00 89.12 106 HIS A C 1
ATOM 875 O O . HIS A 1 106 ? -1.807 -6.605 8.194 1.00 89.12 106 HIS A O 1
ATOM 881 N N . ASN A 1 107 ? -1.419 -6.301 5.996 1.00 87.81 107 ASN A N 1
ATOM 882 C CA . ASN A 1 107 ? -1.956 -7.593 5.556 1.00 87.81 107 ASN A CA 1
ATOM 883 C C . ASN A 1 107 ? -3.387 -7.791 6.086 1.00 87.81 107 ASN A C 1
ATOM 885 O O . ASN A 1 107 ? -4.201 -6.888 5.936 1.00 87.81 107 ASN A O 1
ATOM 889 N N . ASP A 1 108 ? -3.699 -8.910 6.737 1.00 91.50 108 ASP A N 1
ATOM 890 C CA . ASP A 1 108 ? -5.033 -9.193 7.288 1.00 91.50 108 ASP A CA 1
ATOM 891 C C . ASP A 1 108 ? -5.186 -8.802 8.765 1.00 91.50 108 ASP A C 1
ATOM 893 O O . ASP A 1 108 ? -5.938 -9.428 9.521 1.00 91.50 108 ASP A O 1
ATOM 897 N N . ARG A 1 109 ? -4.462 -7.765 9.199 1.00 95.75 109 ARG A N 1
ATOM 898 C CA . ARG A 1 109 ? -4.473 -7.277 10.582 1.00 95.75 109 ARG A CA 1
ATOM 899 C C . ARG A 1 109 ? -4.763 -5.783 10.630 1.00 95.75 109 ARG A C 1
ATOM 901 O O . ARG A 1 109 ? -4.197 -5.008 9.855 1.00 95.75 109 ARG A O 1
ATOM 908 N N . TYR A 1 110 ? -5.636 -5.387 11.549 1.00 95.81 110 TYR A N 1
ATOM 909 C CA . TYR A 1 110 ? -5.804 -3.987 11.919 1.00 95.81 110 TYR A CA 1
ATOM 910 C C . TYR A 1 110 ? -4.701 -3.575 12.882 1.00 95.81 110 TYR A C 1
ATOM 912 O O . TYR A 1 110 ? -4.294 -4.356 13.740 1.00 95.81 110 TYR A O 1
ATOM 920 N N . GLN A 1 111 ? -4.237 -2.344 12.722 1.00 95.50 111 GLN A N 1
ATOM 921 C CA . GLN A 1 111 ? -3.410 -1.629 13.684 1.00 95.50 111 GLN A CA 1
ATOM 922 C C . GLN A 1 111 ? -4.286 -0.591 14.376 1.00 95.50 111 GLN A C 1
ATOM 924 O O . GLN A 1 111 ? -5.194 -0.043 13.744 1.00 95.50 111 GLN A O 1
ATOM 929 N N . PHE A 1 112 ? -4.010 -0.314 15.649 1.00 94.88 112 PHE A N 1
ATOM 930 C CA . PHE A 1 112 ? -4.839 0.580 16.458 1.00 94.88 112 PHE A CA 1
ATOM 931 C C . PHE A 1 112 ? -4.098 1.838 16.901 1.00 94.88 112 PHE A C 1
ATOM 933 O O . PHE A 1 112 ? -2.870 1.937 16.783 1.00 94.88 112 PHE A O 1
ATOM 940 N N . VAL A 1 113 ? -4.867 2.831 17.339 1.00 92.25 113 VAL A N 1
ATOM 941 C CA . VAL A 1 113 ? -4.358 4.045 17.987 1.00 92.25 113 VAL A CA 1
ATOM 942 C C . VAL A 1 113 ? -3.953 3.722 19.423 1.00 92.25 113 VAL A C 1
ATOM 944 O O . VAL A 1 113 ? -2.853 4.079 19.843 1.00 92.25 113 VAL A O 1
ATOM 947 N N . GLU A 1 114 ? -4.803 2.984 20.136 1.00 91.44 114 GLU A N 1
ATOM 948 C CA . GLU A 1 114 ? -4.675 2.610 21.545 1.00 91.44 114 GLU A CA 1
ATOM 949 C C . GLU A 1 114 ? -3.674 1.449 21.714 1.00 91.44 114 GLU A C 1
ATOM 951 O O . GLU A 1 114 ? -4.006 0.341 22.146 1.00 91.44 114 GLU A O 1
ATOM 956 N N . LYS A 1 115 ? -2.416 1.695 21.325 1.00 88.56 115 LYS A N 1
ATOM 957 C CA . LYS A 1 115 ? -1.342 0.687 21.260 1.00 88.56 115 LYS A CA 1
ATOM 958 C C . LYS A 1 115 ? -1.061 -0.001 22.594 1.00 88.56 115 LYS A C 1
ATOM 960 O O . LYS A 1 115 ? -0.581 -1.132 22.579 1.00 88.56 115 LYS A O 1
ATOM 965 N N . GLU A 1 116 ? -1.342 0.676 23.705 1.00 88.81 116 GLU A N 1
ATOM 966 C CA . GLU A 1 116 ? -1.183 0.147 25.063 1.00 88.81 116 GLU A CA 1
ATOM 967 C C . GLU A 1 116 ? -2.160 -0.996 25.355 1.00 88.81 116 GLU A C 1
ATOM 969 O O . GLU A 1 116 ? -1.796 -1.962 26.019 1.00 88.81 116 GLU A O 1
ATOM 974 N N . ILE A 1 117 ? -3.375 -0.929 24.799 1.00 89.50 117 ILE A N 1
ATOM 975 C CA . ILE A 1 117 ? -4.376 -1.995 24.924 1.00 89.50 117 ILE A CA 1
ATOM 976 C C . ILE A 1 117 ? -4.067 -3.096 23.913 1.00 89.50 117 ILE A C 1
ATOM 978 O O . ILE A 1 117 ? -3.993 -4.282 24.239 1.00 89.50 117 ILE A O 1
ATOM 982 N N . CYS A 1 118 ? -3.914 -2.711 22.648 1.00 91.25 118 CYS A N 1
ATOM 983 C CA . CYS A 1 118 ? -3.635 -3.647 21.579 1.00 91.25 118 CYS A CA 1
ATOM 984 C C . CYS A 1 118 ? -2.930 -2.932 20.435 1.00 91.25 118 CYS A C 1
ATOM 986 O O . CYS A 1 118 ? -3.455 -1.995 19.845 1.00 91.25 118 CYS A O 1
ATOM 988 N N . ARG A 1 119 ? -1.746 -3.414 20.059 1.00 93.44 119 ARG A N 1
ATOM 989 C CA . ARG A 1 119 ? -1.030 -2.872 18.900 1.00 93.44 119 ARG A CA 1
ATOM 990 C C . ARG A 1 119 ? -1.673 -3.287 17.578 1.00 93.44 119 ARG A C 1
ATOM 992 O O . ARG A 1 119 ? -1.748 -2.484 16.649 1.00 93.44 119 ARG A O 1
ATOM 999 N N . GLU A 1 120 ? -2.091 -4.546 17.485 1.00 95.81 120 GLU A N 1
ATOM 1000 C CA . GLU A 1 120 ? -2.652 -5.125 16.268 1.00 95.81 120 GLU A CA 1
ATOM 1001 C C . GLU A 1 120 ? -3.501 -6.371 16.538 1.00 95.81 120 GLU A C 1
ATOM 1003 O O . GLU A 1 120 ? -3.198 -7.171 17.426 1.00 95.81 120 GLU A O 1
ATOM 1008 N N . ALA A 1 121 ? -4.529 -6.579 15.715 1.00 95.38 121 ALA A N 1
ATOM 1009 C CA . ALA A 1 121 ? -5.392 -7.754 15.786 1.00 95.38 121 ALA A CA 1
ATOM 1010 C C . ALA A 1 121 ? -5.778 -8.275 14.391 1.00 95.38 121 ALA A C 1
ATOM 1012 O O . ALA A 1 121 ? -5.889 -7.487 13.447 1.00 95.38 121 ALA A O 1
ATOM 1013 N N . PRO A 1 122 ? -6.010 -9.594 14.230 1.00 96.12 122 PRO A N 1
ATOM 1014 C CA . PRO A 1 122 ? -6.545 -10.147 12.989 1.00 96.12 122 PRO A CA 1
ATOM 1015 C C . PRO A 1 122 ? -7.927 -9.569 12.670 1.00 96.12 122 PRO A C 1
ATOM 1017 O O . PRO A 1 122 ? -8.822 -9.611 13.511 1.00 96.12 122 PRO A O 1
ATOM 1020 N N . ILE A 1 123 ? -8.142 -9.145 11.422 1.00 94.25 123 ILE A N 1
ATOM 1021 C CA . ILE A 1 123 ? -9.410 -8.538 10.975 1.00 94.25 123 ILE A CA 1
ATOM 1022 C C . ILE A 1 123 ? -10.605 -9.456 11.250 1.00 94.25 123 ILE A C 1
ATOM 1024 O O . ILE A 1 123 ? -11.656 -8.993 11.676 1.00 94.25 123 ILE A O 1
ATOM 1028 N N . ARG A 1 124 ? -10.432 -10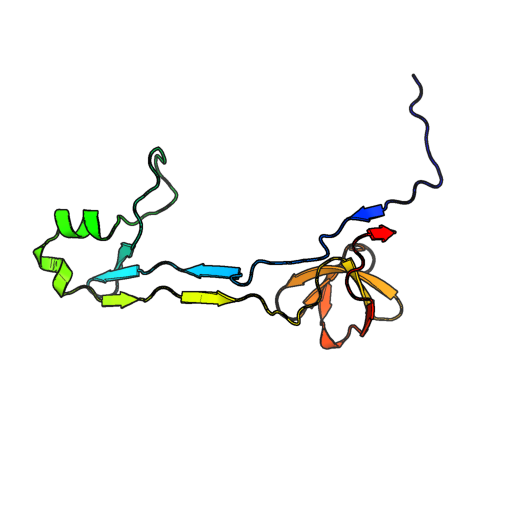.771 11.066 1.00 95.25 124 ARG A N 1
ATOM 1029 C CA . ARG A 1 124 ? -11.488 -11.780 11.267 1.00 95.25 124 ARG A CA 1
ATOM 1030 C C . ARG A 1 124 ? -12.004 -11.865 12.707 1.00 95.25 124 ARG A C 1
ATOM 1032 O O . ARG A 1 124 ? -13.085 -12.395 12.921 1.00 95.25 124 ARG A O 1
ATOM 1039 N N . GLN A 1 125 ? -11.226 -11.392 13.679 1.00 95.94 125 GLN A N 1
ATOM 1040 C CA . GLN A 1 125 ? -11.597 -11.395 15.097 1.00 95.94 125 GLN A CA 1
ATOM 1041 C C . GLN A 1 125 ? -12.175 -10.048 15.553 1.00 95.94 125 GLN A C 1
ATOM 1043 O O . GLN A 1 125 ? -12.605 -9.921 16.698 1.00 95.94 125 GLN A O 1
ATOM 1048 N N . CYS A 1 126 ? -12.176 -9.042 14.679 1.00 94.88 126 CYS A N 1
ATOM 1049 C CA . CYS A 1 126 ? -12.690 -7.713 14.965 1.00 94.88 126 CYS A CA 1
ATOM 1050 C C . CYS A 1 126 ? -14.098 -7.561 14.384 1.00 94.88 126 CYS A C 1
ATOM 1052 O O . CYS A 1 126 ? -14.335 -7.871 13.216 1.00 94.88 126 CYS A O 1
ATOM 1054 N N . ARG A 1 127 ? -15.025 -7.012 15.171 1.00 96.31 127 ARG A N 1
ATOM 1055 C CA . ARG A 1 127 ? -16.350 -6.613 14.678 1.00 96.31 127 ARG A CA 1
ATOM 1056 C C . ARG A 1 127 ? -16.362 -5.112 14.427 1.00 96.31 127 ARG A C 1
ATOM 1058 O O . ARG A 1 127 ? -16.171 -4.345 15.365 1.00 96.31 127 ARG A O 1
ATOM 1065 N N . VAL A 1 128 ? -16.607 -4.683 13.192 1.00 94.12 128 VAL A N 1
ATOM 1066 C CA . VAL A 1 128 ? -16.739 -3.253 12.870 1.00 94.12 128 VAL A CA 1
ATOM 1067 C C . VAL A 1 128 ? -17.993 -2.699 13.548 1.00 94.12 128 VAL A C 1
ATOM 1069 O O . VAL A 1 128 ? -19.084 -3.230 13.353 1.00 94.12 128 VAL A O 1
ATOM 1072 N N . ILE A 1 129 ? -17.827 -1.664 14.376 1.00 94.00 129 ILE A N 1
ATOM 1073 C CA . ILE A 1 129 ? -18.931 -0.958 15.044 1.00 94.00 129 ILE A CA 1
ATOM 1074 C C . ILE A 1 129 ? -19.366 0.220 14.179 1.00 94.00 129 ILE A C 1
ATOM 1076 O O . ILE A 1 129 ? -20.551 0.404 13.912 1.00 94.00 129 ILE A O 1
ATOM 1080 N N . CYS A 1 130 ? -18.402 1.031 13.740 1.00 91.88 130 CYS A N 1
ATOM 1081 C CA . CYS A 1 130 ? -18.675 2.113 12.813 1.00 91.88 130 CYS A CA 1
ATOM 1082 C C . CYS A 1 130 ? -17.492 2.386 11.894 1.00 91.88 130 CYS A C 1
ATOM 1084 O O . CYS A 1 130 ? -16.337 2.404 12.318 1.00 91.88 130 CYS A O 1
ATOM 1086 N N . HIS A 1 131 ? -17.811 2.673 10.638 1.00 92.06 131 HIS A N 1
ATOM 1087 C CA . HIS A 1 131 ? -16.846 3.157 9.662 1.00 92.06 131 HIS A CA 1
ATOM 1088 C C . HIS A 1 131 ? -16.313 4.543 10.050 1.00 92.06 131 HIS A C 1
ATOM 1090 O O . HIS A 1 131 ? -16.876 5.240 10.899 1.00 92.06 131 HIS A O 1
ATOM 1096 N N . ASN A 1 132 ? -15.233 4.953 9.391 1.00 91.19 132 ASN A N 1
ATOM 1097 C CA . ASN A 1 132 ? -14.562 6.226 9.630 1.00 91.19 132 ASN A CA 1
ATOM 1098 C C . ASN A 1 132 ? -15.524 7.438 9.579 1.00 91.19 132 ASN A C 1
ATOM 1100 O O . ASN A 1 132 ? -16.075 7.779 8.525 1.00 91.19 132 ASN A O 1
ATOM 1104 N N . ARG A 1 133 ? -15.672 8.130 10.719 1.00 88.31 133 ARG A N 1
ATOM 1105 C CA . ARG A 1 133 ? -16.470 9.367 10.851 1.00 88.31 133 ARG A CA 1
ATOM 1106 C C . ARG A 1 133 ? -15.647 10.656 10.753 1.00 88.31 133 ARG A C 1
ATOM 1108 O O . ARG A 1 133 ? -16.220 11.739 10.690 1.00 88.31 133 ARG A O 1
ATOM 1115 N N . GLY A 1 134 ? -14.325 10.552 10.681 1.00 87.69 134 GLY A N 1
ATOM 1116 C CA . GLY A 1 134 ? -13.389 11.659 10.514 1.00 87.69 134 GLY A CA 1
ATOM 1117 C C . GLY A 1 134 ? -12.871 12.257 11.817 1.00 87.69 134 GLY A C 1
ATOM 1118 O O . GLY A 1 134 ? -11.706 12.616 11.862 1.00 87.69 134 GLY A O 1
ATOM 1119 N N . LEU A 1 135 ? -13.680 12.334 12.871 1.00 88.81 135 LEU A N 1
ATOM 1120 C CA . LEU A 1 135 ? -13.238 12.758 14.202 1.00 88.81 135 LEU A CA 1
ATOM 1121 C C . LEU A 1 135 ? -13.505 11.630 15.194 1.00 88.81 135 LEU A C 1
ATOM 1123 O O . LEU A 1 135 ? -14.602 11.069 15.200 1.00 88.81 135 LEU A O 1
ATOM 1127 N N . VAL A 1 136 ? -12.498 11.295 15.995 1.00 85.44 136 VAL A N 1
ATOM 1128 C CA . VAL A 1 136 ? -12.572 10.248 17.019 1.00 85.44 136 VAL A CA 1
ATOM 1129 C C . VAL A 1 136 ? -11.933 10.773 18.299 1.00 85.44 136 VAL A C 1
ATOM 1131 O O . VAL A 1 136 ? -10.869 11.385 18.242 1.00 85.44 136 VAL A O 1
ATOM 1134 N N . PHE A 1 137 ? -12.592 10.557 19.435 1.00 79.81 137 PHE A N 1
ATOM 1135 C CA . PHE A 1 137 ? -12.024 10.845 20.751 1.00 79.81 137 PHE A CA 1
ATOM 1136 C C . PHE A 1 137 ? -11.011 9.752 21.101 1.00 79.81 137 PHE A C 1
ATOM 1138 O O . PHE A 1 137 ? -11.331 8.572 20.948 1.00 79.81 137 PHE A O 1
ATOM 1145 N N . ALA A 1 138 ? -9.807 10.157 21.497 1.00 67.31 138 ALA A N 1
ATOM 1146 C CA . ALA A 1 138 ? -8.713 9.283 21.912 1.00 67.31 138 ALA A CA 1
ATOM 1147 C C . ALA A 1 138 ? -8.593 9.226 23.435 1.00 67.31 138 ALA A C 1
ATOM 1149 O O . ALA A 1 138 ? -8.869 10.263 24.084 1.00 67.31 138 ALA A O 1
#